Protein AF-A0A0F9FCW8-F1 (afdb_monomer)

Nearest PDB structures (foldseek):
  3zvk-assembly1_G  TM=5.422E-01  e=1.599E-04  Rickettsia felis
  3zvk-assembly1_E  TM=7.377E-01  e=1.464E-03  Rickettsia felis
  3zvk-assembly1_H  TM=7.632E-01  e=3.413E-03  Rickettsia felis
  6ifm-assembly1_F  TM=5.989E-01  e=1.779E-03  Salmonella enterica subsp. enterica serovar Typhimurium str. LT2
  6nkl-assembly1_C  TM=5.971E-01  e=3.558E-02  Haemophilus influenzae

Radius of gyration: 19.61 Å; Cα contacts (8 Å, |Δi|>4): 52; chains: 1; bounding box: 62×26×45 Å

Secondary structure (DSSP, 8-state):
--------HHHHHHHHHHHH---TT-PPPP-EEEEETTEEEEE--GGG--SSS-EEEEEETTEEEEEESS-TTHHHHHHHTTS-TTTTS---PPPPPPPPP-

Mean predicted aligned error: 12.45 Å

InterPro domains:
  IPR007159 SpoVT-AbrB domain [PS51740] (31-71)
  IPR037914 SpoVT-AbrB domain superfamily [SSF89447] (30-92)
  IPR047976 Antitoxin VapB2-like [NF040493] (31-102)
  IPR051734 Type II toxin-antitoxin VapB antitoxins [PTHR37550] (28-102)

Foldseek 3Di:
DDDDDPPPVVVVLVVLVVVLPPPPPDDDDDWDWDDDPPDIDTDDDPVPDDPDDDWDWDDDPPDIDTADPVCNCCSVVVSVVRDDPCVCVDDPDDDDDDDDDD

Structure (mmCIF, N/CA/C/O backbone):
data_AF-A0A0F9FCW8-F1
#
_entry.id   AF-A0A0F9FCW8-F1
#
loop_
_atom_site.group_PDB
_atom_site.id
_atom_site.type_symbol
_atom_site.label_atom_id
_atom_site.label_alt_id
_atom_site.label_comp_id
_atom_site.label_asym_id
_atom_site.label_entity_id
_atom_site.label_seq_id
_atom_site.pdbx_PDB_ins_code
_atom_site.Cartn_x
_atom_site.Cartn_y
_atom_site.Cartn_z
_atom_site.occupancy
_atom_site.B_iso_or_equiv
_atom_site.auth_seq_id
_atom_site.auth_comp_id
_atom_site.auth_asym_id
_atom_site.auth_atom_id
_atom_site.pdbx_PDB_model_num
ATOM 1 N N . MET A 1 1 ? 31.590 -9.301 6.290 1.00 45.31 1 MET A N 1
ATOM 2 C CA . MET A 1 1 ? 30.205 -9.198 6.786 1.00 45.31 1 MET A CA 1
ATOM 3 C C . MET A 1 1 ? 29.983 -7.748 7.174 1.00 45.31 1 MET A C 1
ATOM 5 O O . MET A 1 1 ? 30.274 -7.395 8.303 1.00 45.31 1 MET A O 1
ATOM 9 N N . SER A 1 2 ? 29.609 -6.906 6.212 1.00 37.56 2 SER A N 1
ATOM 10 C CA . SER A 1 2 ? 29.199 -5.517 6.451 1.00 37.56 2 SER A CA 1
ATOM 11 C C . SER A 1 2 ? 28.724 -4.915 5.130 1.00 37.56 2 SER A C 1
ATOM 13 O O . SER A 1 2 ? 29.500 -4.792 4.183 1.00 37.56 2 SER A O 1
ATOM 15 N N . ASP A 1 3 ? 27.432 -4.605 5.125 1.00 44.72 3 ASP A N 1
ATOM 16 C CA . ASP A 1 3 ? 26.767 -3.539 4.381 1.00 44.72 3 ASP A CA 1
ATOM 17 C C . ASP A 1 3 ? 26.754 -3.646 2.855 1.00 44.72 3 ASP A C 1
ATOM 19 O O . ASP A 1 3 ? 27.342 -2.851 2.124 1.00 44.72 3 ASP A O 1
ATOM 23 N N . PHE A 1 4 ? 25.945 -4.593 2.369 1.00 36.00 4 PHE A N 1
ATOM 24 C CA . PHE A 1 4 ? 25.251 -4.373 1.104 1.00 36.00 4 PHE A CA 1
ATOM 25 C C . PHE A 1 4 ? 24.376 -3.124 1.267 1.00 36.00 4 PHE A C 1
ATOM 27 O O . PHE A 1 4 ? 23.591 -3.073 2.220 1.00 36.00 4 PHE A O 1
ATOM 34 N N . PRO A 1 5 ? 24.480 -2.117 0.381 1.00 38.34 5 PRO A N 1
ATOM 35 C CA . PRO A 1 5 ? 23.581 -0.984 0.439 1.00 38.34 5 PRO A CA 1
ATOM 36 C C . PRO A 1 5 ? 22.181 -1.552 0.251 1.00 38.34 5 PRO A C 1
ATOM 38 O O . PRO A 1 5 ? 21.903 -2.223 -0.745 1.00 38.34 5 PRO A O 1
ATOM 41 N N . ILE A 1 6 ? 21.314 -1.323 1.235 1.00 42.88 6 ILE A N 1
ATOM 42 C CA . ILE A 1 6 ? 19.875 -1.509 1.093 1.00 42.88 6 ILE A CA 1
ATOM 43 C C . ILE A 1 6 ? 19.465 -0.486 0.034 1.00 42.88 6 ILE A C 1
ATOM 45 O O . ILE A 1 6 ? 19.107 0.648 0.340 1.00 42.88 6 ILE A O 1
ATOM 49 N N . LEU A 1 7 ? 19.637 -0.864 -1.233 1.00 40.38 7 LEU A N 1
ATOM 50 C CA . LEU A 1 7 ? 19.054 -0.199 -2.378 1.00 40.38 7 LEU A CA 1
ATOM 51 C C . LEU A 1 7 ? 17.579 -0.074 -2.024 1.00 40.38 7 LEU A C 1
ATOM 53 O O . LEU A 1 7 ? 16.957 -1.092 -1.743 1.00 40.38 7 LEU A O 1
ATOM 57 N N . ASP A 1 8 ? 17.089 1.157 -1.899 1.00 50.38 8 ASP A N 1
ATOM 58 C CA . ASP A 1 8 ? 15.809 1.539 -1.297 1.00 50.38 8 ASP A CA 1
ATOM 59 C C . ASP A 1 8 ? 14.649 0.810 -2.013 1.00 50.38 8 ASP A C 1
ATOM 61 O O . ASP A 1 8 ? 13.992 1.349 -2.906 1.00 50.38 8 ASP A O 1
ATOM 65 N N . ILE A 1 9 ? 14.416 -0.452 -1.621 1.00 49.16 9 ILE A N 1
ATOM 66 C CA . ILE A 1 9 ? 13.429 -1.407 -2.152 1.00 49.16 9 ILE A CA 1
ATOM 67 C C . ILE A 1 9 ? 12.068 -0.737 -2.402 1.00 49.16 9 ILE A C 1
ATOM 69 O O . ILE A 1 9 ? 11.461 -0.996 -3.442 1.00 49.16 9 ILE A O 1
ATOM 73 N N . PRO A 1 10 ? 11.578 0.185 -1.548 1.00 53.25 10 PRO A N 1
ATOM 74 C CA . PRO A 1 10 ? 10.292 0.816 -1.787 1.00 53.25 10 PRO A CA 1
ATOM 75 C C . PRO A 1 10 ? 10.271 1.757 -2.997 1.00 53.25 10 PRO A C 1
ATOM 77 O O . PRO A 1 10 ? 9.217 1.906 -3.601 1.00 53.25 10 PRO A O 1
ATOM 80 N N . HIS A 1 11 ? 11.378 2.415 -3.358 1.00 51.94 11 HIS A N 1
ATOM 81 C CA . HIS A 1 11 ? 11.399 3.308 -4.525 1.00 51.94 11 HIS A CA 1
ATOM 82 C C . HIS A 1 11 ? 11.341 2.518 -5.829 1.00 51.94 11 HIS A C 1
ATOM 84 O O . HIS A 1 11 ? 10.581 2.889 -6.721 1.00 51.94 11 HIS A O 1
ATOM 90 N N . MET A 1 12 ? 12.070 1.402 -5.910 1.00 50.56 12 MET A N 1
ATOM 91 C CA . MET A 1 12 ? 12.027 0.524 -7.079 1.00 50.56 12 MET A CA 1
ATOM 92 C C . MET A 1 12 ? 10.647 -0.125 -7.228 1.00 50.56 12 MET A C 1
ATOM 94 O O . MET A 1 12 ? 10.064 -0.062 -8.301 1.00 50.56 12 MET A O 1
ATOM 98 N N . VAL A 1 13 ? 10.063 -0.638 -6.136 1.00 55.69 13 VAL A N 1
ATOM 99 C CA . VAL A 1 13 ? 8.708 -1.222 -6.153 1.00 55.69 13 VAL A CA 1
ATOM 100 C C . VAL A 1 13 ? 7.659 -0.198 -6.598 1.00 55.69 13 VAL A C 1
ATOM 102 O O . VAL A 1 13 ? 6.764 -0.533 -7.366 1.00 55.69 13 VAL A O 1
ATOM 105 N N . ILE A 1 14 ? 7.769 1.062 -6.174 1.00 58.03 14 ILE A N 1
ATOM 106 C CA . ILE A 1 14 ? 6.815 2.106 -6.576 1.00 58.03 14 ILE A CA 1
ATOM 107 C C . ILE A 1 14 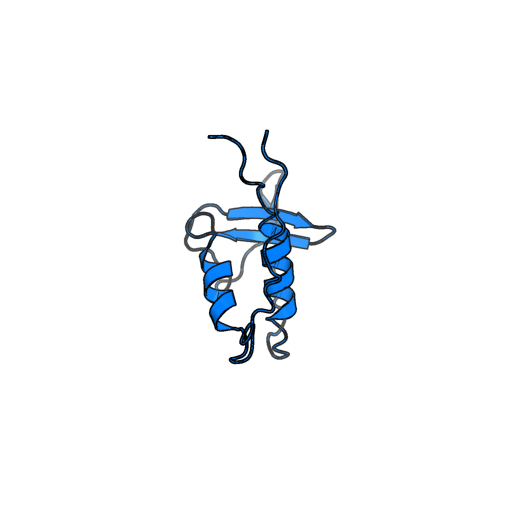? 7.004 2.516 -8.028 1.00 58.03 14 ILE A C 1
ATOM 109 O O . ILE A 1 14 ? 6.013 2.662 -8.737 1.00 58.03 14 ILE A O 1
ATOM 113 N N . TYR A 1 15 ? 8.248 2.679 -8.477 1.00 53.81 15 TYR A N 1
ATOM 114 C CA . TYR A 1 15 ? 8.536 2.996 -9.872 1.00 53.81 15 TYR A CA 1
ATOM 115 C C . TYR A 1 15 ? 7.991 1.903 -10.801 1.00 53.81 15 TYR A C 1
ATOM 117 O O . TYR A 1 15 ? 7.277 2.207 -11.754 1.00 53.81 15 TYR A O 1
ATOM 125 N N . THR A 1 16 ? 8.220 0.634 -10.456 1.00 55.03 16 THR A N 1
ATOM 126 C CA . THR A 1 16 ? 7.723 -0.524 -11.205 1.00 55.03 16 THR A CA 1
ATOM 127 C C . THR A 1 16 ? 6.194 -0.633 -11.165 1.00 55.03 16 THR A C 1
ATOM 129 O O . THR A 1 16 ? 5.566 -0.767 -12.212 1.00 55.03 16 THR A O 1
ATOM 132 N N . LEU A 1 17 ? 5.552 -0.488 -9.998 1.00 59.09 17 LEU A N 1
ATOM 133 C CA . LEU A 1 17 ? 4.085 -0.520 -9.895 1.00 59.09 17 LEU A CA 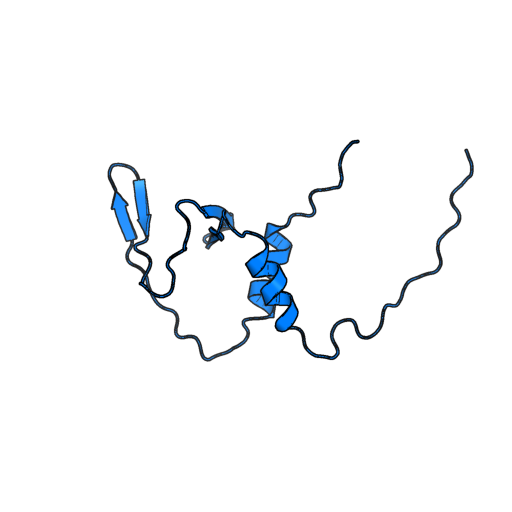1
ATOM 134 C C . LEU A 1 17 ? 3.412 0.605 -10.694 1.00 59.09 17 LEU A C 1
ATOM 136 O O . LEU A 1 17 ? 2.324 0.390 -11.223 1.00 59.09 17 LEU A O 1
ATOM 140 N N . VAL A 1 18 ? 4.031 1.786 -10.787 1.00 58.50 18 VAL A N 1
ATOM 141 C CA . VAL A 1 18 ? 3.501 2.921 -11.561 1.00 58.50 18 VAL A CA 1
ATOM 142 C C . VAL A 1 18 ? 3.732 2.739 -13.062 1.00 58.50 18 VAL A C 1
ATOM 144 O O . VAL A 1 18 ? 2.823 3.019 -13.839 1.00 58.50 18 VAL A O 1
ATOM 147 N N . TYR A 1 19 ? 4.914 2.275 -13.477 1.00 50.47 19 TYR A N 1
ATOM 148 C CA . TYR A 1 19 ? 5.258 2.145 -14.897 1.00 50.47 19 TYR A CA 1
ATOM 149 C C . TYR A 1 19 ? 4.491 1.010 -15.582 1.00 50.47 19 TYR A C 1
ATOM 151 O O . TYR A 1 19 ? 4.072 1.140 -16.730 1.00 50.47 19 TYR A O 1
ATOM 159 N N . ILE A 1 20 ? 4.261 -0.083 -14.857 1.00 52.00 20 ILE A N 1
ATOM 160 C CA . ILE A 1 20 ? 3.666 -1.292 -15.413 1.00 52.00 20 ILE A CA 1
ATOM 161 C C . ILE A 1 20 ? 2.123 -1.257 -15.383 1.00 52.00 20 ILE A C 1
ATOM 163 O O . ILE A 1 20 ? 1.472 -1.735 -16.311 1.00 52.00 20 ILE A O 1
ATOM 167 N N . ASN A 1 21 ? 1.493 -0.612 -14.391 1.00 50.78 21 ASN A N 1
ATOM 168 C CA . ASN A 1 21 ? 0.025 -0.502 -14.324 1.00 50.78 21 ASN A CA 1
ATOM 169 C C . ASN A 1 21 ? -0.550 0.596 -15.251 1.00 50.78 21 ASN A C 1
ATOM 171 O O . ASN A 1 21 ? -1.394 1.389 -14.835 1.00 50.78 21 ASN A O 1
ATOM 175 N N . ASN A 1 22 ? -0.141 0.640 -16.524 1.00 49.28 22 ASN A N 1
ATOM 176 C CA . ASN A 1 22 ? -0.729 1.526 -17.543 1.00 49.28 22 ASN A CA 1
ATOM 177 C C . ASN A 1 22 ? -2.012 0.941 -18.179 1.00 49.28 22 ASN A C 1
ATOM 179 O O . ASN A 1 22 ? -2.454 1.371 -19.248 1.00 49.28 22 ASN A O 1
ATOM 183 N N . ASP A 1 23 ? -2.632 -0.050 -17.530 1.00 48.69 23 ASP A N 1
ATOM 184 C CA . ASP A 1 23 ? -3.887 -0.641 -17.978 1.00 48.69 23 ASP A CA 1
ATOM 185 C C . ASP A 1 23 ? -5.070 0.272 -17.606 1.00 48.69 23 ASP A C 1
ATOM 187 O O . ASP A 1 23 ? -5.547 0.325 -16.468 1.00 48.69 23 ASP A O 1
ATOM 191 N N . ARG A 1 24 ? -5.549 1.028 -18.599 1.00 48.88 24 ARG A N 1
ATOM 192 C CA . ARG A 1 24 ? -6.609 2.052 -18.510 1.00 48.88 24 ARG A CA 1
ATOM 193 C C . ARG A 1 24 ? -8.012 1.504 -18.177 1.00 48.88 24 ARG A C 1
ATOM 195 O O . ARG A 1 24 ? -9.008 2.167 -18.465 1.00 48.88 24 ARG A O 1
ATOM 202 N N . ARG A 1 25 ? -8.129 0.307 -17.592 1.00 48.91 25 ARG A N 1
ATOM 203 C CA . ARG A 1 25 ? -9.411 -0.375 -17.320 1.00 48.91 25 ARG A CA 1
ATOM 204 C C . ARG A 1 25 ? -9.625 -0.842 -15.879 1.00 48.91 25 ARG A C 1
ATOM 206 O O . ARG A 1 25 ? -10.593 -1.554 -15.623 1.00 48.91 25 ARG A O 1
ATOM 213 N N . ARG A 1 26 ? -8.812 -0.415 -14.908 1.00 55.53 26 ARG A N 1
ATOM 214 C CA . ARG A 1 26 ? -9.134 -0.632 -13.485 1.00 55.53 26 ARG A CA 1
ATOM 215 C C . ARG A 1 26 ? -9.863 0.580 -12.908 1.00 55.53 26 ARG A C 1
ATOM 217 O O . ARG A 1 26 ? -9.268 1.621 -12.648 1.00 55.53 26 ARG A O 1
ATOM 224 N N . VAL A 1 27 ? -11.177 0.443 -12.724 1.00 59.78 27 VAL A N 1
ATOM 225 C CA . VAL A 1 27 ? -12.010 1.427 -12.016 1.00 59.78 27 VAL A CA 1
ATOM 226 C C . VAL A 1 27 ? -11.455 1.598 -10.601 1.00 59.78 27 VAL A C 1
ATOM 228 O O . VAL A 1 27 ? -11.373 0.626 -9.850 1.00 59.78 27 VAL A O 1
ATOM 231 N N . MET A 1 28 ? -11.067 2.820 -10.226 1.00 74.94 28 MET A N 1
ATOM 232 C CA . MET A 1 28 ? -10.627 3.098 -8.859 1.00 74.94 28 MET A CA 1
ATOM 233 C C . MET A 1 28 ? -11.767 2.807 -7.878 1.00 74.94 28 MET A C 1
ATOM 235 O O . MET A 1 28 ? -12.839 3.404 -7.972 1.00 74.94 28 MET A O 1
ATOM 239 N N . GLN A 1 29 ? -11.533 1.911 -6.920 1.00 80.75 29 GLN A N 1
ATOM 240 C CA . GLN A 1 29 ? -12.481 1.638 -5.843 1.00 80.75 29 GLN A CA 1
ATOM 241 C C . GLN A 1 29 ? -12.134 2.475 -4.614 1.00 80.75 29 GLN A C 1
ATOM 243 O O . GLN A 1 29 ? -10.975 2.595 -4.221 1.00 80.75 29 GLN A O 1
ATOM 248 N N . THR A 1 30 ? -13.153 3.072 -4.002 1.00 87.62 30 THR A N 1
ATOM 249 C CA . THR A 1 30 ? -12.992 3.836 -2.766 1.00 87.62 30 THR A CA 1
ATOM 250 C C . THR A 1 30 ? -13.177 2.924 -1.557 1.00 87.62 30 THR A C 1
ATOM 252 O O . THR A 1 30 ? -13.990 1.998 -1.559 1.00 87.62 30 THR A O 1
ATOM 255 N N . ALA A 1 31 ? -12.423 3.195 -0.497 1.00 92.12 31 ALA A N 1
ATOM 256 C CA . ALA A 1 31 ? -12.570 2.535 0.792 1.00 92.12 31 ALA A CA 1
ATOM 257 C C . ALA A 1 31 ? -13.021 3.555 1.839 1.00 92.12 31 ALA A C 1
ATOM 259 O O . ALA A 1 31 ? -12.667 4.734 1.778 1.00 92.12 31 ALA A O 1
ATOM 260 N N . LYS A 1 32 ? -13.808 3.107 2.819 1.00 94.31 32 LYS A N 1
ATOM 261 C CA . LYS A 1 32 ? -14.236 3.977 3.918 1.00 94.31 32 LYS A CA 1
ATOM 262 C C . LYS A 1 32 ? -13.143 4.075 4.976 1.00 94.31 32 LYS A C 1
ATOM 264 O O . LYS A 1 32 ? -12.621 3.055 5.434 1.00 94.31 32 LYS A O 1
ATOM 269 N N . LEU A 1 33 ? -12.870 5.306 5.394 1.00 95.94 33 LEU A N 1
ATOM 270 C CA . LEU A 1 33 ? -12.112 5.605 6.601 1.00 95.94 33 LEU A CA 1
ATOM 271 C C . LEU A 1 33 ? -13.041 5.565 7.812 1.00 95.94 33 LEU A C 1
ATOM 273 O O . LEU A 1 33 ? -14.194 5.991 7.737 1.00 95.94 33 LEU A O 1
ATOM 277 N N . PHE A 1 34 ? -12.533 5.056 8.926 1.00 97.06 34 PHE A N 1
ATOM 278 C CA . PHE A 1 34 ? -13.237 5.043 10.202 1.00 97.06 34 PHE A CA 1
ATOM 279 C C . PHE A 1 34 ? -12.243 5.131 11.361 1.00 97.06 34 PHE A C 1
ATOM 281 O O . PHE A 1 34 ? -11.040 4.946 11.175 1.00 97.06 34 PHE A O 1
ATOM 288 N N . ASN A 1 35 ? -12.746 5.419 12.559 1.00 97.50 35 ASN A N 1
ATOM 289 C CA . ASN A 1 35 ? -11.934 5.441 13.772 1.00 97.50 35 ASN A CA 1
ATOM 290 C C . ASN A 1 35 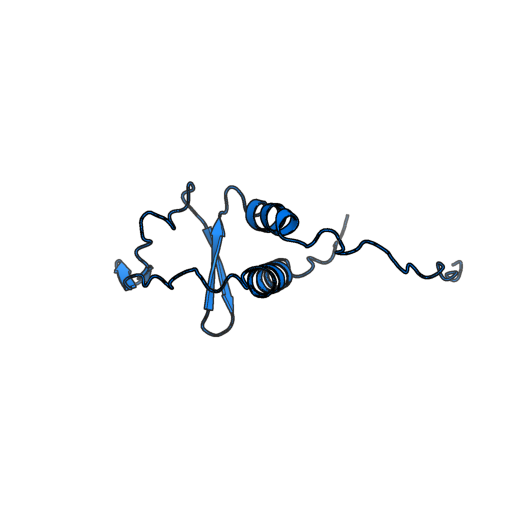? -12.039 4.098 14.500 1.00 97.50 35 ASN A C 1
ATOM 292 O O . ASN A 1 35 ? -13.129 3.541 14.626 1.00 97.50 35 ASN A O 1
ATOM 296 N N . ASN A 1 36 ? -10.912 3.603 15.003 1.00 95.31 36 ASN A N 1
ATOM 297 C CA . ASN A 1 36 ? -10.832 2.468 15.914 1.00 95.31 36 ASN A CA 1
ATOM 298 C C . ASN A 1 36 ? -10.097 2.923 17.183 1.00 95.31 36 ASN A C 1
ATOM 300 O O . ASN A 1 36 ? -8.871 3.067 17.192 1.00 95.31 36 ASN A O 1
ATOM 304 N N . GLY A 1 37 ? -10.858 3.242 18.232 1.00 96.00 37 GLY A N 1
ATOM 305 C CA . GLY A 1 37 ? -10.327 3.908 19.421 1.00 96.00 37 GLY A CA 1
ATOM 306 C C . GLY A 1 37 ? -9.713 5.270 19.075 1.00 96.00 37 GLY A C 1
ATOM 307 O O . GLY A 1 37 ? -10.394 6.146 18.547 1.00 96.00 37 GLY A O 1
ATOM 308 N N . ARG A 1 38 ? -8.416 5.441 19.366 1.00 97.25 38 ARG A N 1
ATOM 309 C CA . ARG A 1 38 ? -7.643 6.667 19.071 1.00 97.25 38 ARG A CA 1
ATOM 310 C C . ARG A 1 38 ? -6.954 6.647 17.699 1.00 97.25 38 ARG A C 1
ATOM 312 O O . ARG A 1 38 ? -6.252 7.600 17.371 1.00 97.25 38 ARG A O 1
ATOM 319 N N . SER A 1 39 ? -7.135 5.582 16.920 1.00 96.94 39 SER A N 1
ATOM 320 C CA . SER A 1 39 ? -6.467 5.377 15.633 1.00 96.94 39 SER A CA 1
ATOM 321 C C . SER A 1 39 ? -7.436 5.509 14.460 1.00 96.94 39 SER A C 1
ATOM 323 O O . SER A 1 39 ? -8.626 5.220 14.586 1.00 96.94 39 SER A O 1
ATOM 325 N N . GLN A 1 40 ? -6.914 5.894 13.294 1.00 96.50 40 GLN A N 1
ATOM 326 C CA . GLN A 1 40 ? -7.643 5.838 12.027 1.00 96.50 40 GLN A CA 1
ATOM 327 C C . GLN A 1 40 ? -7.404 4.487 11.343 1.00 96.50 40 GLN A C 1
ATOM 329 O O . GLN A 1 40 ? -6.294 3.956 11.375 1.00 96.50 40 GLN A O 1
ATOM 334 N N . ALA A 1 41 ? -8.438 3.946 10.706 1.00 95.50 41 ALA A N 1
ATOM 335 C CA . ALA A 1 41 ? -8.392 2.687 9.978 1.00 95.50 41 ALA A CA 1
ATOM 336 C C . ALA A 1 41 ? -9.089 2.800 8.614 1.00 95.50 41 ALA A C 1
ATOM 338 O O . ALA A 1 41 ? -10.001 3.607 8.416 1.00 95.50 41 ALA A O 1
ATOM 339 N N . VAL A 1 42 ? -8.664 1.953 7.675 1.00 95.12 42 VAL A N 1
ATOM 340 C CA . VAL A 1 42 ? -9.279 1.783 6.352 1.00 95.12 42 VAL A CA 1
ATOM 341 C C . VAL A 1 42 ? -9.994 0.438 6.330 1.00 95.12 42 VAL A C 1
ATOM 343 O O . VAL A 1 42 ? -9.403 -0.586 6.667 1.00 95.12 42 VAL A O 1
ATOM 346 N N . ARG A 1 43 ? -11.263 0.407 5.912 1.00 94.31 43 ARG A N 1
ATOM 347 C CA . ARG A 1 43 ? -11.964 -0.863 5.674 1.00 94.31 43 ARG A CA 1
ATOM 348 C C . ARG A 1 43 ? -11.648 -1.348 4.264 1.00 94.31 43 ARG A C 1
ATOM 350 O O . ARG A 1 43 ? -12.224 -0.837 3.306 1.00 94.31 43 ARG A O 1
ATOM 357 N N . LEU A 1 44 ? -10.770 -2.342 4.152 1.00 93.19 44 LEU A N 1
ATOM 358 C CA . LEU A 1 44 ? -10.438 -2.955 2.867 1.00 93.19 44 LEU A CA 1
ATOM 359 C C . LEU A 1 44 ? -11.655 -3.709 2.294 1.00 93.19 44 LEU A C 1
ATOM 361 O O . LEU A 1 44 ? -12.252 -4.532 3.005 1.00 93.19 44 LEU A O 1
ATOM 365 N N . PRO A 1 45 ? -12.049 -3.446 1.031 1.00 91.12 45 PRO A N 1
ATOM 366 C CA . PRO A 1 45 ? -13.011 -4.284 0.325 1.00 91.12 45 PRO A CA 1
ATOM 367 C C . PRO A 1 45 ? -12.499 -5.724 0.213 1.00 91.12 45 PRO A C 1
ATOM 369 O O . PRO A 1 45 ? -11.305 -5.983 0.364 1.00 91.12 45 PRO A O 1
ATOM 372 N N . LYS A 1 46 ? -13.410 -6.670 -0.044 1.00 90.38 46 LYS A N 1
ATOM 373 C CA . LYS A 1 46 ? -13.095 -8.108 -0.081 1.00 90.38 46 LYS A CA 1
ATOM 374 C C . LYS A 1 46 ? -11.914 -8.422 -1.006 1.00 90.38 46 LYS A C 1
ATOM 376 O O . LYS A 1 46 ? -11.045 -9.188 -0.607 1.00 90.38 46 LYS A O 1
ATOM 381 N N . ASP A 1 47 ? -11.869 -7.774 -2.165 1.00 88.44 47 ASP A N 1
ATOM 382 C CA . ASP A 1 47 ? -10.890 -8.045 -3.222 1.00 88.44 47 ASP A CA 1
ATOM 383 C C . ASP A 1 47 ? -9.484 -7.483 -2.927 1.00 88.44 47 ASP A C 1
ATOM 385 O O . ASP A 1 47 ? -8.538 -7.815 -3.631 1.00 88.44 47 ASP A O 1
ATOM 389 N N . PHE A 1 48 ? -9.320 -6.673 -1.869 1.00 89.44 48 PHE A N 1
ATOM 390 C CA . PHE A 1 48 ? -8.026 -6.104 -1.445 1.00 89.44 48 PHE A CA 1
ATOM 391 C C . PHE A 1 48 ? -7.553 -6.628 -0.083 1.00 89.44 48 PHE A C 1
ATOM 393 O O . PHE A 1 48 ? -6.695 -6.015 0.552 1.00 89.44 48 PHE A O 1
ATOM 400 N N . ARG A 1 49 ? -8.152 -7.704 0.435 1.00 90.44 49 ARG A N 1
ATOM 401 C CA . ARG A 1 49 ? -7.730 -8.282 1.717 1.00 90.44 49 ARG A CA 1
ATOM 402 C C . ARG A 1 49 ? -6.388 -8.995 1.569 1.00 90.44 49 ARG A C 1
ATOM 404 O O . ARG A 1 49 ? -6.172 -9.713 0.599 1.00 90.44 49 ARG A O 1
ATOM 411 N N . PHE A 1 50 ? -5.536 -8.841 2.575 1.00 90.75 50 PHE A N 1
ATOM 412 C CA . PHE A 1 50 ? -4.315 -9.628 2.721 1.00 90.75 50 PHE A CA 1
ATOM 413 C C . PHE A 1 50 ? -4.633 -10.986 3.366 1.00 90.75 50 PHE A C 1
ATOM 415 O O . PHE A 1 50 ? -5.598 -11.100 4.125 1.00 90.75 50 PHE A O 1
ATOM 422 N N . SER A 1 51 ? -3.833 -12.008 3.059 1.00 88.50 51 SER A N 1
ATOM 423 C CA . SER A 1 51 ? -3.892 -13.336 3.687 1.00 88.50 51 SER A CA 1
ATOM 424 C C . SER A 1 51 ? -3.352 -13.340 5.118 1.00 88.50 51 SER A C 1
ATOM 426 O O . SER A 1 51 ? -3.853 -14.086 5.958 1.00 88.50 51 SER A O 1
ATOM 428 N N . GLY A 1 52 ? -2.332 -12.521 5.390 1.00 86.75 52 GLY A N 1
ATOM 429 C CA . GLY A 1 52 ? -1.668 -12.425 6.687 1.00 86.75 52 GLY A CA 1
ATOM 430 C C . GLY A 1 52 ? -2.354 -11.497 7.697 1.00 86.75 52 GLY A C 1
ATOM 431 O O . GLY A 1 52 ? -3.349 -10.832 7.412 1.00 86.75 52 GLY A O 1
A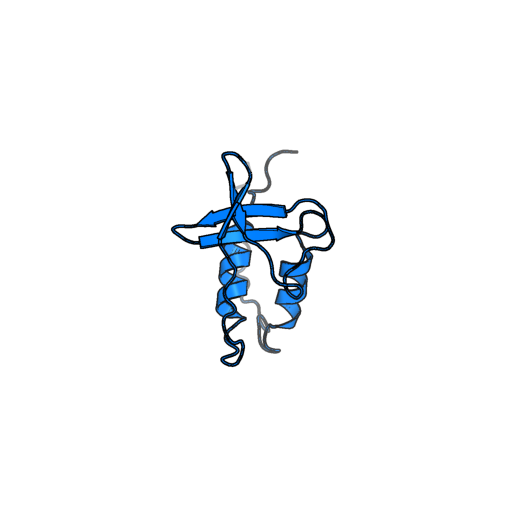TOM 432 N N . ASN A 1 53 ? -1.769 -11.431 8.897 1.00 91.00 53 ASN A N 1
ATOM 433 C CA . ASN A 1 53 ? -2.255 -10.586 9.997 1.00 91.00 53 ASN A CA 1
ATOM 434 C C . ASN A 1 53 ? -1.628 -9.184 10.013 1.00 91.00 53 ASN A C 1
ATOM 436 O O . ASN A 1 53 ? -2.201 -8.265 10.593 1.00 91.00 53 ASN A O 1
ATOM 440 N N . ASP A 1 54 ? -0.467 -9.022 9.372 1.00 91.88 54 ASP A N 1
ATOM 441 C CA . ASP A 1 54 ? 0.334 -7.802 9.407 1.00 91.88 54 ASP A CA 1
ATOM 442 C C . ASP A 1 54 ? 0.817 -7.408 8.009 1.00 91.88 54 ASP A C 1
ATOM 444 O O . ASP A 1 54 ? 1.075 -8.252 7.148 1.00 91.88 54 ASP A O 1
ATOM 448 N N . VAL A 1 55 ? 1.009 -6.105 7.817 1.00 91.94 55 VAL A N 1
ATOM 449 C CA . VAL A 1 55 ? 1.550 -5.508 6.592 1.00 91.94 55 VAL A CA 1
ATOM 450 C C . VAL A 1 55 ? 2.680 -4.543 6.932 1.00 91.94 55 VAL A C 1
ATOM 452 O O . VAL A 1 55 ? 2.664 -3.892 7.980 1.00 91.94 55 VAL A O 1
ATOM 455 N N . PHE A 1 56 ? 3.654 -4.404 6.038 1.00 88.94 56 PHE A N 1
ATOM 456 C CA . PHE A 1 56 ? 4.550 -3.254 6.063 1.00 88.94 56 PHE A CA 1
ATOM 457 C C . PHE A 1 56 ? 3.800 -2.010 5.583 1.00 88.94 56 PHE A C 1
ATOM 459 O O . PHE A 1 56 ? 2.994 -2.080 4.656 1.00 88.94 56 PHE A O 1
ATOM 466 N N . ILE A 1 57 ? 4.090 -0.861 6.196 1.00 90.25 57 ILE A N 1
ATOM 467 C CA . ILE A 1 57 ? 3.488 0.431 5.856 1.00 90.25 57 ILE A CA 1
ATOM 468 C C . ILE A 1 57 ? 4.581 1.451 5.523 1.00 90.25 57 ILE A C 1
ATOM 470 O O . ILE A 1 57 ? 5.508 1.650 6.307 1.00 90.25 57 ILE A O 1
ATOM 474 N N . LYS A 1 58 ? 4.472 2.128 4.373 1.00 87.62 58 LYS A N 1
ATOM 475 C CA . LYS A 1 58 ? 5.335 3.267 4.006 1.00 87.62 58 LYS A CA 1
ATOM 476 C C . LYS A 1 58 ? 4.482 4.451 3.564 1.00 87.62 58 LYS A C 1
ATOM 478 O O . LYS A 1 58 ? 3.558 4.301 2.768 1.00 87.62 58 LYS A O 1
ATOM 483 N N . LYS A 1 59 ? 4.803 5.643 4.069 1.00 88.19 59 LYS A N 1
ATOM 484 C CA . LYS A 1 59 ? 4.163 6.901 3.666 1.00 88.19 59 LYS A CA 1
ATOM 485 C C . LYS A 1 59 ? 5.059 7.656 2.693 1.00 88.19 59 LYS A C 1
ATOM 487 O O . LYS A 1 59 ? 6.227 7.881 2.996 1.00 88.19 59 LYS A O 1
ATOM 492 N N . ILE A 1 60 ? 4.509 8.069 1.553 1.00 86.75 60 ILE A N 1
ATOM 493 C CA . ILE A 1 60 ? 5.225 8.829 0.519 1.00 86.75 60 ILE A CA 1
ATOM 494 C C . ILE A 1 60 ? 4.353 10.001 0.092 1.00 86.75 60 ILE A C 1
ATOM 496 O O . ILE A 1 60 ? 3.325 9.838 -0.563 1.00 86.75 60 ILE A O 1
ATOM 500 N N . GLY A 1 61 ? 4.728 11.201 0.533 1.00 89.88 61 GLY A N 1
ATOM 501 C CA . GLY A 1 61 ? 3.875 12.380 0.408 1.00 89.88 61 GLY A CA 1
ATOM 502 C C . GLY A 1 61 ? 2.507 12.146 1.062 1.00 89.88 61 GLY A C 1
ATOM 503 O O . GLY A 1 61 ? 2.408 11.966 2.279 1.00 89.88 61 GLY A O 1
ATOM 504 N N . LYS A 1 62 ? 1.448 12.143 0.243 1.00 85.94 62 LYS A N 1
ATOM 505 C CA . LYS A 1 62 ? 0.060 11.868 0.666 1.00 85.94 62 LYS A CA 1
ATOM 506 C C . LYS A 1 62 ? -0.370 10.407 0.472 1.00 85.94 62 LYS A C 1
ATOM 508 O O . LYS A 1 62 ? -1.493 10.065 0.826 1.00 85.94 62 LYS A O 1
ATOM 513 N N . LEU A 1 63 ? 0.498 9.563 -0.080 1.00 85.81 63 LEU A N 1
ATOM 514 C CA . LEU A 1 63 ? 0.224 8.155 -0.349 1.00 85.81 63 LEU A CA 1
ATOM 515 C C . LEU A 1 63 ? 0.627 7.294 0.850 1.00 85.81 63 LEU A C 1
ATOM 517 O O . LEU A 1 63 ? 1.644 7.549 1.500 1.00 85.81 63 LEU A O 1
ATOM 521 N N . VAL A 1 64 ? -0.160 6.252 1.111 1.00 90.38 64 VAL A N 1
ATOM 522 C CA . VAL A 1 64 ? 0.162 5.184 2.060 1.00 90.38 64 VAL A CA 1
ATOM 523 C C . VAL A 1 64 ? 0.217 3.883 1.275 1.00 90.38 64 VAL A C 1
ATOM 525 O O . VAL A 1 64 ? -0.770 3.491 0.658 1.00 90.38 64 VAL A O 1
ATOM 528 N N . VAL A 1 65 ? 1.380 3.241 1.286 1.00 88.38 65 VAL A N 1
ATOM 529 C CA . VAL A 1 65 ? 1.630 1.959 0.626 1.00 88.38 65 VAL A CA 1
ATOM 530 C C . VAL A 1 65 ? 1.612 0.867 1.687 1.00 88.38 65 VAL A C 1
ATOM 532 O O . VAL A 1 65 ? 2.288 0.998 2.710 1.00 88.38 65 VAL A O 1
ATOM 535 N N . LEU A 1 66 ? 0.837 -0.188 1.435 1.00 89.19 66 LEU A N 1
ATOM 536 C CA . LEU A 1 66 ? 0.756 -1.383 2.271 1.00 89.19 66 LEU A CA 1
ATOM 537 C C . LEU A 1 66 ? 1.315 -2.572 1.491 1.00 89.19 66 LEU A C 1
ATOM 539 O O . LEU A 1 66 ? 0.915 -2.790 0.349 1.00 89.19 66 LEU A O 1
ATOM 543 N N . LEU A 1 67 ? 2.227 -3.322 2.103 1.00 85.88 67 LEU A N 1
ATOM 544 C CA . LEU A 1 67 ? 2.840 -4.515 1.515 1.00 85.88 67 LEU A CA 1
ATOM 545 C C . LEU A 1 67 ? 2.616 -5.719 2.442 1.00 85.88 67 LEU A C 1
ATOM 547 O O . LEU A 1 67 ? 2.775 -5.564 3.655 1.00 85.88 67 LEU A O 1
ATOM 551 N N . PRO A 1 68 ? 2.282 -6.908 1.914 1.00 87.06 68 PRO A N 1
ATOM 552 C CA . PRO A 1 68 ? 2.174 -8.121 2.723 1.00 87.06 68 PRO A CA 1
ATOM 553 C C . PRO A 1 68 ? 3.507 -8.431 3.418 1.00 87.06 68 PRO A C 1
ATOM 555 O O . PRO A 1 68 ? 4.577 -8.284 2.826 1.00 87.06 68 PRO A O 1
ATOM 558 N N . LYS A 1 69 ? 3.454 -8.826 4.695 1.00 84.44 69 LYS A N 1
ATOM 559 C CA . LYS A 1 69 ? 4.655 -9.180 5.472 1.00 84.44 69 LYS A CA 1
ATOM 560 C C . LYS A 1 69 ? 5.041 -10.653 5.319 1.00 84.44 69 LYS A C 1
ATOM 562 O O . LYS A 1 69 ? 6.212 -10.990 5.459 1.00 84.44 69 LYS A O 1
ATOM 567 N N . ASP A 1 70 ? 4.055 -11.503 5.063 1.00 84.75 70 ASP A N 1
ATOM 568 C CA . ASP A 1 70 ? 4.201 -12.933 4.791 1.00 84.75 70 ASP A CA 1
ATOM 569 C C . ASP A 1 70 ? 4.871 -13.203 3.440 1.00 84.75 70 ASP A C 1
ATOM 571 O O . ASP A 1 70 ? 5.628 -14.162 3.327 1.00 84.75 70 ASP A O 1
ATOM 575 N N . ASP A 1 71 ? 4.662 -12.327 2.454 1.00 79.12 71 ASP A N 1
ATOM 576 C CA . ASP A 1 71 ? 5.289 -12.442 1.136 1.00 79.12 71 ASP A CA 1
ATOM 577 C C . ASP A 1 71 ? 5.618 -11.072 0.502 1.00 79.12 71 ASP A C 1
ATOM 579 O O . ASP A 1 71 ? 4.981 -10.645 -0.467 1.00 79.12 71 ASP A O 1
ATOM 583 N N . PRO A 1 72 ? 6.618 -10.344 1.030 1.00 71.75 72 PRO A N 1
ATOM 584 C CA . PRO A 1 72 ? 6.959 -9.004 0.550 1.00 71.75 72 PRO A CA 1
ATOM 585 C C . PRO A 1 72 ? 7.572 -8.998 -0.860 1.00 71.75 72 PRO A C 1
ATOM 587 O O . PRO A 1 72 ? 7.611 -7.945 -1.499 1.00 71.75 72 PRO A O 1
ATOM 590 N N . TRP A 1 73 ? 8.056 -10.148 -1.345 1.00 75.62 73 TRP A N 1
ATOM 591 C CA . TRP A 1 73 ? 8.746 -10.272 -2.630 1.00 75.62 73 TRP A CA 1
ATOM 592 C C . TRP A 1 73 ? 7.822 -10.679 -3.776 1.00 75.62 73 TRP A C 1
ATOM 594 O O . TRP A 1 73 ? 8.145 -10.363 -4.920 1.00 75.62 73 TRP A O 1
ATOM 604 N N . SER A 1 74 ? 6.660 -11.284 -3.502 1.00 72.94 74 SER A N 1
ATOM 605 C CA . SER A 1 74 ? 5.658 -11.614 -4.529 1.00 72.94 74 SER A CA 1
ATOM 606 C C . SER A 1 74 ? 5.310 -10.443 -5.437 1.00 72.94 74 SER A C 1
ATOM 608 O O . SER A 1 74 ? 5.224 -10.612 -6.646 1.00 72.94 74 SER A O 1
ATOM 610 N N . VAL A 1 75 ? 5.146 -9.238 -4.882 1.00 71.81 75 VAL A N 1
ATOM 611 C CA . VAL A 1 75 ? 4.812 -8.037 -5.663 1.00 71.81 75 VAL A CA 1
ATOM 612 C C . VAL A 1 75 ? 5.901 -7.729 -6.689 1.00 71.81 75 VAL A C 1
ATOM 614 O O . VAL A 1 75 ? 5.591 -7.365 -7.820 1.00 71.81 75 VAL A O 1
ATOM 617 N N . LEU A 1 76 ? 7.168 -7.895 -6.305 1.00 69.50 76 LEU A N 1
ATOM 618 C CA . LEU A 1 76 ? 8.306 -7.676 -7.190 1.00 69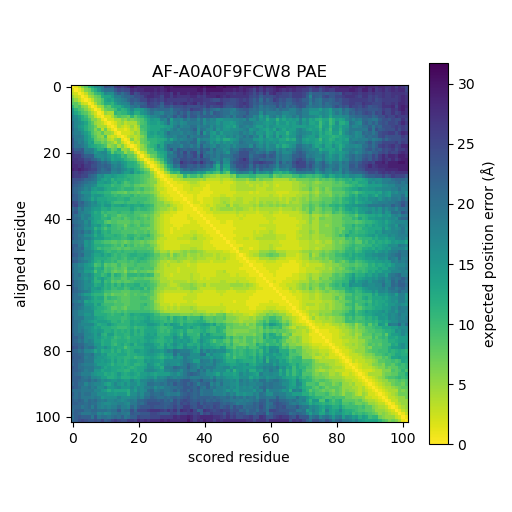.50 76 LEU A CA 1
ATOM 619 C C . LEU A 1 76 ? 8.425 -8.799 -8.223 1.00 69.50 76 LEU A C 1
ATOM 621 O O . LEU A 1 76 ? 8.585 -8.505 -9.401 1.00 69.50 76 LEU A O 1
ATOM 625 N N . VAL A 1 77 ? 8.287 -10.061 -7.817 1.00 71.38 77 VAL A N 1
ATOM 626 C CA . VAL A 1 77 ? 8.351 -11.207 -8.740 1.00 71.38 77 VAL A CA 1
ATOM 627 C C . VAL A 1 77 ? 7.225 -11.137 -9.775 1.00 71.38 77 VAL A C 1
ATOM 629 O O . VAL A 1 77 ? 7.504 -11.155 -10.965 1.00 71.38 77 VAL A O 1
ATOM 632 N N . ASN A 1 78 ? 5.980 -10.912 -9.349 1.00 73.06 78 ASN A N 1
ATOM 633 C CA . ASN A 1 78 ? 4.823 -10.764 -10.245 1.00 73.06 78 ASN A CA 1
ATOM 634 C C . ASN A 1 78 ? 4.914 -9.525 -11.153 1.00 73.06 78 ASN A C 1
ATOM 636 O O . ASN A 1 78 ? 4.174 -9.404 -12.128 1.00 73.06 78 ASN A O 1
ATOM 640 N N . SER A 1 79 ? 5.758 -8.550 -10.803 1.00 68.88 79 SER A N 1
ATOM 641 C CA . SER A 1 79 ? 6.022 -7.403 -11.672 1.00 68.88 79 SER A CA 1
ATOM 642 C C . SER A 1 79 ? 6.970 -7.746 -12.821 1.00 68.88 79 SER A C 1
ATOM 644 O O . SER A 1 79 ? 6.903 -7.088 -13.854 1.00 68.88 79 SER A O 1
ATOM 646 N N . LEU A 1 80 ? 7.799 -8.790 -12.675 1.00 71.06 80 LEU A N 1
ATOM 647 C CA . LEU A 1 80 ? 8.700 -9.250 -13.734 1.00 71.06 80 LEU A CA 1
ATOM 648 C C . LEU A 1 80 ? 7.923 -9.796 -14.939 1.00 71.06 80 LEU A C 1
ATOM 650 O O . LEU A 1 80 ? 8.299 -9.528 -16.073 1.00 71.06 80 LEU A O 1
ATOM 654 N N . ASP A 1 81 ? 6.799 -10.475 -14.697 1.00 71.38 81 ASP A N 1
ATOM 655 C CA . ASP A 1 81 ? 5.931 -11.039 -15.746 1.00 71.38 81 ASP A CA 1
ATOM 656 C C . ASP A 1 81 ? 5.206 -9.978 -16.591 1.00 71.38 81 ASP A C 1
ATOM 658 O O . ASP A 1 81 ? 4.472 -10.305 -17.521 1.00 71.38 81 ASP A O 1
ATOM 662 N N . GLN A 1 82 ? 5.347 -8.701 -16.237 1.00 68.44 82 GLN A N 1
ATOM 663 C CA . GLN A 1 82 ? 4.676 -7.600 -16.917 1.00 68.44 82 GLN A CA 1
ATOM 664 C C . GLN A 1 82 ? 5.638 -6.739 -17.749 1.00 68.44 82 GLN A C 1
ATOM 666 O O . GLN A 1 82 ? 5.213 -5.741 -18.335 1.00 68.44 82 GLN A O 1
ATOM 671 N N . PHE A 1 83 ? 6.924 -7.095 -17.801 1.00 73.00 83 PHE A N 1
ATOM 672 C CA . PHE A 1 83 ? 7.832 -6.528 -18.790 1.00 73.00 83 PHE A CA 1
ATOM 673 C C . PHE A 1 83 ? 7.490 -7.050 -20.188 1.00 73.00 83 PHE A C 1
ATOM 675 O O . PHE A 1 83 ? 6.974 -8.153 -20.351 1.00 73.00 83 PHE A O 1
ATOM 682 N N . THR A 1 84 ? 7.748 -6.228 -21.201 1.00 74.25 84 THR A N 1
ATOM 683 C CA . THR A 1 84 ? 7.650 -6.642 -22.599 1.00 74.25 84 THR A CA 1
ATOM 684 C C . THR A 1 84 ? 8.792 -7.593 -22.947 1.00 74.25 84 THR A C 1
ATOM 686 O O . THR A 1 84 ? 9.845 -7.553 -22.310 1.00 74.25 84 THR A O 1
ATOM 689 N N . ASP A 1 85 ? 8.591 -8.433 -23.965 1.00 78.12 85 ASP A N 1
ATOM 690 C CA . ASP A 1 85 ? 9.583 -9.437 -24.377 1.00 78.12 85 ASP A CA 1
ATOM 691 C C . ASP A 1 85 ? 10.947 -8.821 -24.743 1.00 78.12 85 ASP A C 1
ATOM 693 O O . ASP A 1 85 ? 11.963 -9.489 -24.612 1.00 78.12 85 ASP A O 1
ATOM 697 N N . ASP A 1 86 ? 10.974 -7.550 -25.159 1.00 77.69 86 ASP A N 1
ATOM 698 C CA . ASP A 1 86 ? 12.175 -6.793 -25.535 1.00 77.69 86 ASP A CA 1
ATOM 699 C C . ASP A 1 86 ? 12.869 -6.079 -24.355 1.00 77.69 86 ASP A C 1
ATOM 701 O O . ASP A 1 86 ? 13.893 -5.403 -24.521 1.00 77.69 86 ASP A O 1
ATOM 705 N N . PHE A 1 87 ? 12.329 -6.185 -23.138 1.00 78.06 87 PHE A N 1
ATOM 706 C CA . PHE A 1 87 ? 12.910 -5.538 -21.968 1.00 78.06 87 PHE A CA 1
ATOM 707 C C . PHE A 1 87 ? 14.250 -6.182 -21.591 1.00 78.06 87 PHE A C 1
ATOM 709 O O . PHE A 1 87 ? 14.313 -7.346 -21.207 1.00 78.06 87 PHE A O 1
ATOM 716 N N . MET A 1 88 ? 15.325 -5.383 -21.613 1.00 74.75 88 MET A N 1
ATOM 717 C CA . MET A 1 88 ? 16.699 -5.829 -21.319 1.00 74.75 88 MET A CA 1
ATOM 718 C C . MET A 1 88 ? 17.240 -6.897 -22.291 1.00 74.75 88 MET A C 1
ATOM 720 O O . MET A 1 88 ? 18.162 -7.631 -21.937 1.00 74.75 88 MET A O 1
ATOM 724 N N . ASP A 1 89 ? 16.742 -6.928 -23.531 1.00 82.56 89 ASP A N 1
ATOM 725 C CA . ASP A 1 89 ? 17.191 -7.858 -24.585 1.00 82.56 89 ASP A CA 1
ATOM 726 C C . ASP A 1 89 ? 18.695 -7.771 -24.893 1.00 82.56 89 ASP A C 1
ATOM 728 O O . ASP A 1 89 ? 19.326 -8.728 -25.3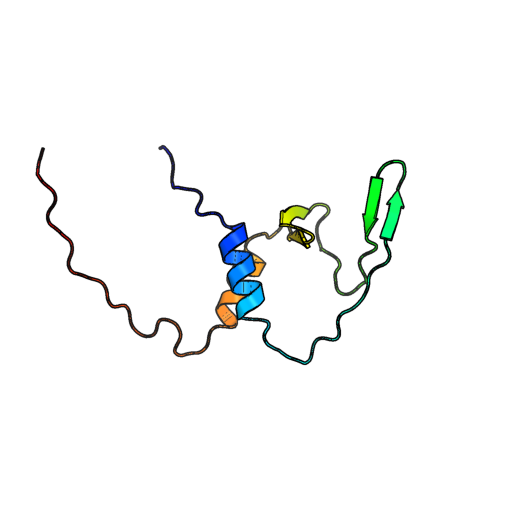44 1.00 82.56 89 ASP A O 1
ATOM 732 N N . SER A 1 90 ? 19.301 -6.612 -24.631 1.00 84.31 90 SER A N 1
ATOM 733 C CA . SER A 1 90 ? 20.744 -6.432 -24.710 1.00 84.31 90 SER A CA 1
ATOM 734 C C . SER A 1 90 ? 21.265 -5.664 -23.505 1.00 84.31 90 SER A C 1
ATOM 736 O O . SER A 1 90 ? 20.618 -4.764 -22.966 1.00 84.31 90 SER A O 1
ATOM 738 N N . ARG A 1 91 ? 22.472 -6.032 -23.07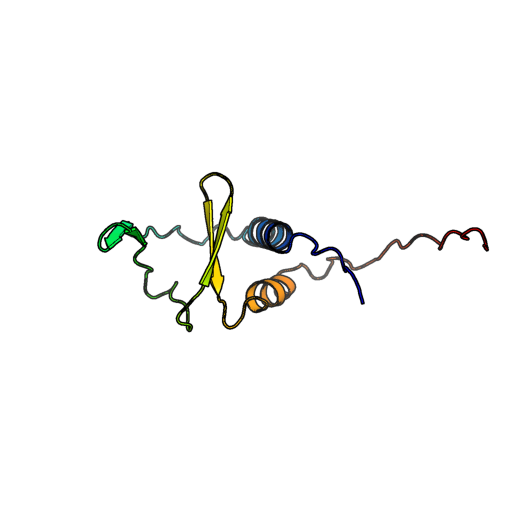7 1.00 83.44 91 ARG A N 1
ATOM 739 C CA . ARG A 1 91 ? 23.202 -5.349 -22.014 1.00 83.44 91 ARG A CA 1
ATOM 740 C C . ARG A 1 91 ? 24.480 -4.771 -22.596 1.00 83.44 91 ARG A C 1
ATOM 742 O O . ARG A 1 91 ? 25.402 -5.522 -22.905 1.00 83.44 91 ARG A O 1
ATOM 749 N N . ASP A 1 92 ? 24.550 -3.449 -22.676 1.00 83.81 92 ASP A N 1
ATOM 750 C CA . ASP A 1 92 ? 25.790 -2.756 -23.016 1.00 83.81 92 ASP A CA 1
ATOM 751 C C . ASP A 1 92 ? 26.660 -2.628 -21.758 1.00 83.81 92 ASP A C 1
ATOM 753 O O . ASP A 1 92 ? 26.536 -1.694 -20.962 1.00 83.81 92 ASP A O 1
ATOM 757 N N . GLN A 1 93 ? 27.454 -3.669 -21.499 1.00 85.12 93 GLN A N 1
ATOM 758 C CA . GLN A 1 93 ? 28.349 -3.719 -20.351 1.00 85.12 93 GLN A CA 1
ATOM 759 C C . GLN A 1 93 ? 29.739 -3.209 -20.765 1.00 85.12 93 GLN A C 1
ATOM 761 O O . GLN A 1 93 ? 30.401 -3.873 -21.566 1.00 85.12 93 GLN A O 1
ATOM 766 N N . PRO A 1 94 ? 30.231 -2.096 -20.190 1.00 87.69 94 PRO A N 1
ATOM 767 C CA . PRO A 1 94 ? 31.557 -1.588 -20.516 1.00 87.69 94 PRO A CA 1
ATOM 768 C C . PRO A 1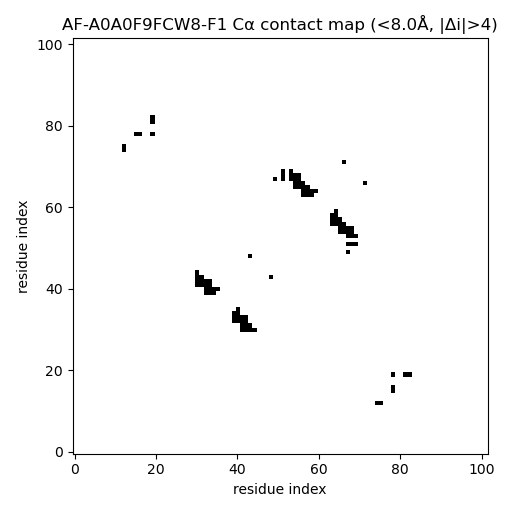 94 ? 32.660 -2.533 -20.026 1.00 87.69 94 PRO A C 1
ATOM 770 O O . PRO A 1 94 ? 32.473 -3.308 -19.078 1.00 87.69 94 PRO A O 1
ATOM 773 N N . SER A 1 95 ? 33.833 -2.437 -20.657 1.00 87.38 95 SER A N 1
ATOM 774 C CA . SER A 1 95 ? 35.038 -3.139 -20.218 1.00 87.38 95 SER A CA 1
ATOM 775 C C . SER A 1 95 ? 35.407 -2.746 -18.790 1.00 87.38 95 SER A C 1
ATOM 777 O O . SER A 1 95 ? 35.264 -1.594 -18.390 1.00 87.38 95 SER A O 1
ATOM 779 N N . GLN A 1 96 ? 35.895 -3.711 -18.017 1.00 86.88 96 GLN A N 1
ATOM 780 C CA . GLN A 1 96 ? 36.278 -3.479 -16.633 1.00 86.88 96 GLN A CA 1
ATOM 781 C C . GLN A 1 96 ? 37.567 -2.650 -16.557 1.00 86.88 96 GLN A C 1
ATOM 783 O O . GLN A 1 96 ? 38.598 -3.065 -17.084 1.00 86.88 96 GLN A O 1
ATOM 788 N N . ASP A 1 97 ? 37.516 -1.513 -15.863 1.00 85.75 97 ASP A N 1
ATOM 789 C CA . ASP A 1 97 ? 38.698 -0.685 -15.623 1.00 85.75 97 ASP A CA 1
ATOM 790 C C . ASP A 1 97 ? 39.688 -1.380 -14.678 1.00 85.75 97 ASP A C 1
ATOM 792 O O . ASP A 1 97 ? 39.315 -1.989 -13.665 1.00 85.75 97 ASP A O 1
ATOM 796 N N . SER A 1 98 ? 40.978 -1.259 -14.985 1.00 83.81 98 SER A N 1
ATOM 797 C CA . SER A 1 98 ? 42.051 -1.717 -14.106 1.00 83.81 98 SER A CA 1
ATOM 798 C C . SER A 1 98 ? 42.126 -0.839 -12.856 1.00 83.81 98 SER A C 1
ATOM 800 O O . SER A 1 98 ? 42.303 0.373 -12.957 1.00 83.81 98 SER A O 1
ATOM 802 N N . ARG A 1 99 ? 42.038 -1.454 -11.672 1.00 83.25 99 ARG A N 1
ATOM 803 C CA . ARG A 1 99 ? 42.298 -0.779 -10.390 1.00 83.25 99 ARG A CA 1
ATOM 804 C C . ARG A 1 99 ? 43.794 -0.787 -10.075 1.00 83.25 99 ARG A C 1
ATOM 806 O O . ARG A 1 99 ? 44.481 -1.754 -10.409 1.00 83.25 99 ARG A O 1
ATOM 813 N N . GLU A 1 100 ? 44.279 0.256 -9.403 1.00 79.94 100 GLU A N 1
ATOM 814 C CA . GLU A 1 100 ? 45.644 0.283 -8.869 1.00 79.94 100 GLU A CA 1
ATOM 815 C C . GLU A 1 100 ? 45.850 -0.878 -7.888 1.00 79.94 100 GLU A C 1
ATOM 817 O O . GLU A 1 100 ? 44.991 -1.171 -7.051 1.00 79.94 100 GLU A O 1
ATOM 822 N N . LYS A 1 101 ? 46.979 -1.577 -8.027 1.00 76.69 101 LYS A N 1
ATOM 823 C CA . LYS A 1 101 ? 47.392 -2.595 -7.062 1.00 76.69 101 LYS A CA 1
ATOM 824 C C . LYS A 1 101 ? 48.010 -1.880 -5.863 1.00 76.69 101 LYS A C 1
ATOM 826 O O . 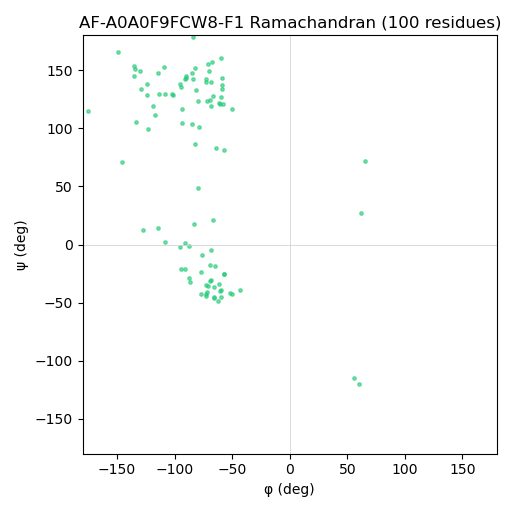LYS A 1 101 ? 48.947 -1.108 -6.054 1.00 76.69 101 LYS A O 1
ATOM 831 N N . PHE A 1 102 ? 47.463 -2.140 -4.678 1.00 76.88 102 PHE A N 1
ATOM 832 C CA . PHE A 1 102 ? 48.051 -1.733 -3.401 1.00 76.88 102 PHE A CA 1
ATOM 833 C C . PHE A 1 102 ? 49.328 -2.521 -3.105 1.00 76.88 102 PHE A C 1
ATOM 835 O O . PHE A 1 102 ? 49.370 -3.722 -3.471 1.00 76.88 102 PHE A O 1
#

Sequence (102 aa):
MSDFPILDIPHMVIYTLVYINNDRRRVMQTAKLFNNGRSQAVRLPKDFRFSGNDVFIKKIGKLVVLLPKDDPWSVLVNSLDQFTDDFMDSRDQPSQDSREKF

Solvent-accessible surface area (backbone atoms only — not comparable to full-atom values): 7158 Å² total; per-residue (Å²): 142,82,78,76,78,79,67,61,60,69,58,57,54,48,53,50,56,60,68,63,63,71,64,94,78,71,79,86,80,87,67,56,73,47,75,58,88,97,41,81,44,73,53,70,53,84,93,68,61,73,93,63,94,56,62,46,78,50,77,56,94,94,44,78,49,77,38,52,62,87,54,65,57,54,66,59,58,64,50,60,79,64,57,58,93,72,64,76,74,68,79,93,75,77,83,83,79,86,74,87,83,129

Organism: NCBI:txid412755

pLDDT: mean 75.66, std 17.33, range [36.0, 97.5]